Protein AF-A0A0F9PQL1-F1 (afdb_monomer)

Organism: NCBI:txid412755

Secondary structure (DSSP, 8-state):
--SS----EEEEEETTEEEEEETT---EEEPTTS-EEE--EEEE-GGG---EEEEE-TTSPEEETTEEEEEB-TTSPBPPPEEEEEEGGGTEEEEE-TT--EEE--HHHHTTTEEEEEETTT-GGGTS--

Radius of gyration: 17.64 Å; Cα contacts (8 Å, |Δi|>4): 230; chains: 1; bounding box: 58×32×39 Å

InterPro domains:
  IPR010024 Conserved hypothetical protein CHP1671 [TIGR01671] (47-129)
  IPR019096 YopX protein [PF09643] (44-128)
  IPR023385 YopX-like, C-terminal [G3DSA:2.30.30.290] (54-130)

Foldseek 3Di:
DDPDDDADADWDDDPNWIKHQGPPQPDFDQDPVRDTDRDRMDTDDPVPDWAWQPAAAQVRHTDTQQFWKWFADPVGDTDQIWGWHQDPVVRAIWTAAPVRDIGGPDRVPGRNGMDGPGGCPVCVVSRDDD

Nearest PDB structures (foldseek):
  3fdr-assembly1_A  TM=5.669E-01  e=2.458E-01  Homo sapiens
  4b9w-assembly1_B  TM=4.359E-01  e=9.870E-01  Mus musculus
  6rm3-assembly1_LM0  TM=5.169E-01  e=2.540E+00  Vairimorpha necatrix
  7cfc-assembly2_B  TM=4.892E-01  e=1.721E+00  Drosophila melanogaster
  3mp1-assembly1_A  TM=2.880E-01  e=5.065E-01  Escherichia coli K-12

pLDDT: mean 84.72, std 12.89, range [40.44, 97.44]

Structure (mmCIF, N/CA/C/O backbone):
data_AF-A0A0F9PQL1-F1
#
_entry.id   AF-A0A0F9PQL1-F1
#
loop_
_atom_site.group_PDB
_atom_site.id
_atom_site.type_symbol
_atom_site.label_atom_id
_atom_site.label_alt_id
_atom_site.label_comp_id
_atom_site.label_asym_id
_atom_site.label_entity_id
_atom_site.label_seq_id
_atom_site.pdbx_PDB_ins_code
_atom_site.Cartn_x
_atom_site.Cartn_y
_atom_site.Cartn_z
_atom_site.occupancy
_atom_site.B_iso_or_equiv
_atom_site.auth_seq_id
_atom_site.auth_comp_id
_atom_site.auth_asym_id
_atom_site.auth_atom_id
_atom_site.pdbx_PDB_model_num
ATOM 1 N N . PHE A 1 1 ? -10.102 -15.981 17.605 1.00 41.69 1 PHE A N 1
ATOM 2 C CA . PHE A 1 1 ? -9.943 -14.649 17.000 1.00 41.69 1 PHE A CA 1
ATOM 3 C C . PHE A 1 1 ? -8.692 -14.694 16.146 1.00 41.69 1 PHE A C 1
ATOM 5 O O . PHE A 1 1 ? -7.604 -14.782 16.695 1.00 41.69 1 PHE A O 1
ATOM 12 N N . CYS A 1 2 ? -8.849 -14.832 14.829 1.00 40.44 2 CYS A N 1
ATOM 13 C CA . CYS A 1 2 ? -7.728 -14.931 13.893 1.00 40.44 2 CYS A CA 1
ATOM 14 C C . CYS A 1 2 ? -7.099 -13.542 13.751 1.00 40.44 2 CYS A C 1
ATOM 16 O O . CYS A 1 2 ? -7.752 -12.645 13.234 1.00 40.44 2 CYS A O 1
ATOM 18 N N . ILE A 1 3 ? -5.883 -13.359 14.267 1.00 49.91 3 ILE A N 1
ATOM 19 C CA . ILE A 1 3 ? -5.207 -12.052 14.349 1.00 49.91 3 ILE A CA 1
ATOM 20 C C . ILE A 1 3 ? -4.452 -11.701 13.047 1.00 49.91 3 ILE A C 1
ATOM 22 O O . ILE A 1 3 ? -4.041 -10.562 12.882 1.00 49.91 3 ILE A O 1
ATOM 26 N N . ASP A 1 4 ? -4.364 -12.612 12.071 1.00 56.88 4 ASP A N 1
ATOM 27 C CA . ASP A 1 4 ? -3.452 -12.452 10.921 1.00 56.88 4 ASP A CA 1
ATOM 28 C C . ASP A 1 4 ? -4.138 -12.411 9.543 1.00 56.88 4 ASP A C 1
ATOM 30 O O . ASP A 1 4 ? -3.521 -12.756 8.535 1.00 56.88 4 ASP A O 1
ATOM 34 N N . ARG A 1 5 ? -5.423 -12.037 9.461 1.00 67.31 5 ARG A N 1
ATOM 35 C CA . ARG A 1 5 ? -6.112 -11.903 8.165 1.00 67.31 5 ARG A CA 1
ATOM 36 C C . ARG A 1 5 ? -6.236 -10.434 7.778 1.00 67.31 5 ARG A C 1
ATOM 38 O O . ARG A 1 5 ? -6.739 -9.636 8.561 1.00 67.31 5 ARG A O 1
ATOM 45 N N . GLU A 1 6 ? -5.815 -10.100 6.562 1.00 82.81 6 GLU A N 1
ATOM 46 C CA . GLU A 1 6 ? -6.121 -8.804 5.956 1.00 82.81 6 GLU A CA 1
ATOM 47 C C . GLU A 1 6 ? -7.644 -8.634 5.849 1.00 82.81 6 GLU A C 1
ATOM 49 O O . GLU A 1 6 ? -8.349 -9.543 5.399 1.00 82.81 6 GLU A O 1
ATOM 54 N N . ALA A 1 7 ? -8.142 -7.477 6.281 1.00 89.81 7 ALA A N 1
ATOM 55 C CA . ALA A 1 7 ? -9.543 -7.091 6.182 1.00 89.81 7 ALA A CA 1
ATOM 56 C C . ALA A 1 7 ? -9.686 -5.978 5.145 1.00 89.81 7 ALA A C 1
ATOM 58 O O . ALA A 1 7 ? -8.889 -5.040 5.124 1.00 89.81 7 ALA A O 1
ATOM 59 N N . LYS A 1 8 ? -10.706 -6.083 4.293 1.00 91.88 8 LYS A N 1
ATOM 60 C CA . LYS A 1 8 ? -10.982 -5.120 3.227 1.00 91.88 8 LYS A CA 1
ATOM 61 C C . LYS A 1 8 ? -12.396 -4.587 3.370 1.00 91.88 8 LYS A C 1
ATOM 63 O O . LYS A 1 8 ? -13.316 -5.355 3.639 1.00 91.88 8 LYS A O 1
ATOM 68 N N . GLY A 1 9 ? -12.522 -3.276 3.218 1.00 92.31 9 GLY A N 1
ATOM 69 C CA . GLY A 1 9 ? -13.798 -2.591 3.134 1.00 92.31 9 GLY A CA 1
ATOM 70 C C . GLY A 1 9 ? -13.736 -1.179 3.685 1.00 92.31 9 GLY A C 1
ATOM 71 O O . GLY A 1 9 ? -12.753 -0.461 3.479 1.00 92.31 9 GLY A O 1
ATOM 72 N N . TYR A 1 10 ? -14.794 -0.759 4.368 1.00 91.75 10 TYR A N 1
ATOM 73 C CA . TYR A 1 10 ? -14.984 0.636 4.746 1.00 91.75 10 TYR A CA 1
ATOM 74 C C . TYR A 1 10 ? -14.456 0.920 6.149 1.00 91.75 10 TYR A C 1
ATOM 76 O O . TYR A 1 10 ? -14.857 0.282 7.124 1.00 91.75 10 TYR A O 1
ATOM 84 N N . LEU A 1 11 ? -13.589 1.927 6.260 1.00 93.94 11 LEU A N 1
ATOM 85 C CA . LEU A 1 11 ? -13.109 2.415 7.547 1.00 93.94 11 LEU A CA 1
ATOM 86 C C . LEU A 1 11 ? -14.222 3.170 8.282 1.00 93.94 11 LEU A C 1
ATOM 88 O O . LEU A 1 11 ? -14.742 4.174 7.794 1.00 93.94 11 LEU A O 1
ATOM 92 N N . PHE A 1 12 ? -14.522 2.723 9.495 1.00 92.25 12 PHE A N 1
ATOM 93 C CA . PHE A 1 12 ? -15.415 3.382 10.435 1.00 92.25 12 PHE A CA 1
ATOM 94 C C . PHE A 1 12 ? -14.656 3.692 11.727 1.00 92.25 12 PHE A C 1
ATOM 96 O O . PHE A 1 12 ? -13.955 2.836 12.265 1.00 92.2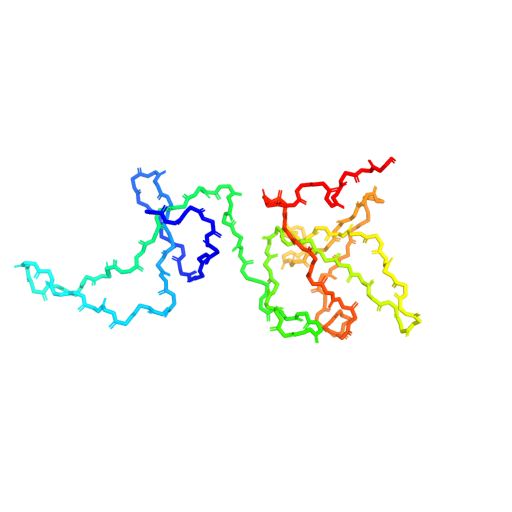5 12 PHE A O 1
ATOM 103 N N . VAL A 1 13 ? -14.786 4.919 12.234 1.00 94.75 13 VAL A N 1
ATOM 104 C CA . VAL A 1 13 ? -14.123 5.356 13.470 1.00 94.75 13 VAL A CA 1
ATOM 105 C C . VAL A 1 13 ? -15.179 5.780 14.477 1.00 94.75 13 VAL A C 1
ATOM 107 O O . VAL A 1 13 ? -15.961 6.693 14.217 1.00 94.75 13 VAL A O 1
ATOM 110 N N . ALA A 1 14 ? -15.179 5.138 15.641 1.00 92.88 14 ALA A N 1
ATOM 111 C CA . ALA A 1 14 ? -16.089 5.443 16.737 1.00 92.88 14 ALA A CA 1
ATOM 112 C C . ALA A 1 14 ? -15.366 5.319 18.074 1.00 92.88 14 ALA A C 1
ATOM 114 O O . ALA A 1 14 ? -14.589 4.389 18.283 1.00 92.88 14 ALA A O 1
ATOM 115 N N . GLU A 1 15 ? -15.615 6.274 18.973 1.00 93.88 15 GLU A N 1
ATOM 116 C CA . GLU A 1 15 ? -15.085 6.264 20.346 1.00 93.88 15 GLU A CA 1
ATOM 117 C C . GLU A 1 15 ? -13.553 6.082 20.427 1.00 93.88 15 GLU A C 1
ATOM 119 O O . GLU A 1 15 ? -13.025 5.464 21.346 1.00 93.88 15 GLU A O 1
ATOM 124 N N . GLY A 1 16 ? -12.816 6.612 19.444 1.00 92.81 16 GLY A N 1
ATOM 125 C CA . GLY A 1 16 ? -11.353 6.503 19.380 1.00 92.81 16 GLY A CA 1
ATOM 126 C C . GLY A 1 16 ? -10.825 5.153 18.879 1.00 92.81 16 GLY A C 1
ATOM 127 O O . GLY A 1 16 ? -9.612 4.953 18.853 1.00 92.81 16 GLY A O 1
ATOM 128 N N . LYS A 1 17 ? -11.704 4.246 18.449 1.00 94.62 17 LYS A N 1
ATOM 129 C CA . LYS A 1 17 ? -11.357 2.962 17.835 1.00 94.62 17 LYS A CA 1
ATOM 130 C C . LYS A 1 17 ? -11.620 2.980 16.334 1.00 94.62 17 LYS A C 1
ATOM 132 O O . LYS A 1 17 ? -12.537 3.655 15.868 1.00 94.62 17 LYS A O 1
ATOM 137 N N . SER A 1 18 ? -10.807 2.234 15.590 1.00 95.31 18 SER A N 1
ATOM 138 C CA . SER A 1 18 ? -10.947 2.060 14.142 1.00 95.31 18 SER A CA 1
ATOM 139 C C . SER A 1 18 ? -11.464 0.666 13.830 1.00 95.31 18 SER A C 1
ATOM 141 O O . SER A 1 18 ? -11.026 -0.312 14.432 1.00 95.31 18 SER A O 1
ATOM 143 N N . TYR A 1 19 ? -12.377 0.586 12.871 1.00 93.19 19 TYR A N 1
ATOM 144 C CA . TYR A 1 19 ? -12.996 -0.652 12.431 1.00 93.19 19 TYR A CA 1
ATOM 145 C C . TYR A 1 19 ? -13.014 -0.712 10.908 1.00 93.19 19 TYR A C 1
ATOM 147 O O . TYR A 1 19 ? -13.223 0.310 10.258 1.00 93.19 19 TYR A O 1
ATOM 155 N N . ILE A 1 20 ? -12.844 -1.903 10.342 1.00 93.12 20 ILE A N 1
ATOM 156 C CA . ILE A 1 20 ? -13.141 -2.160 8.932 1.00 93.12 20 ILE A CA 1
ATOM 157 C C . ILE A 1 20 ? -14.461 -2.913 8.869 1.00 93.12 20 ILE A C 1
ATOM 159 O O . ILE A 1 20 ? -14.562 -4.023 9.393 1.00 93.12 20 ILE A O 1
ATOM 163 N N . VAL A 1 21 ? -15.462 -2.297 8.245 1.00 91.06 21 VAL A N 1
ATOM 164 C CA . VAL A 1 21 ? -16.687 -2.972 7.810 1.00 91.06 21 VAL A CA 1
ATOM 165 C C . VAL A 1 21 ? -16.347 -3.752 6.550 1.00 91.06 21 VAL A C 1
ATOM 167 O O . VAL A 1 21 ? -15.869 -3.152 5.589 1.00 91.06 21 VAL A O 1
ATOM 170 N N . LEU A 1 22 ? -16.551 -5.066 6.568 1.00 88.75 22 LEU A N 1
ATOM 171 C CA . LEU A 1 22 ? -16.103 -5.947 5.491 1.00 88.75 22 LEU A CA 1
ATOM 172 C C . LEU A 1 22 ? -16.957 -5.760 4.225 1.00 88.75 22 LEU A C 1
ATOM 174 O O . LEU A 1 22 ? -18.179 -5.647 4.318 1.00 88.75 22 LEU A O 1
ATOM 178 N N . ASP A 1 23 ? -16.323 -5.736 3.048 1.00 83.56 23 ASP A N 1
ATOM 179 C CA . ASP A 1 23 ? -17.013 -5.588 1.749 1.00 83.56 23 ASP A CA 1
ATOM 180 C C . ASP A 1 23 ? -18.009 -6.731 1.477 1.00 83.56 23 ASP A C 1
ATOM 182 O O . ASP A 1 23 ? -19.052 -6.544 0.851 1.00 83.56 23 ASP A O 1
ATOM 186 N N . ASP A 1 24 ? -17.693 -7.917 1.984 1.00 73.25 24 ASP A N 1
ATOM 187 C CA . ASP A 1 24 ? -18.435 -9.168 1.885 1.00 73.25 24 ASP A CA 1
ATOM 188 C C . ASP A 1 24 ? -19.406 -9.382 3.067 1.00 73.25 24 ASP A C 1
ATOM 190 O O . ASP A 1 24 ? -19.698 -10.511 3.458 1.00 73.25 24 ASP A O 1
ATOM 194 N N . CYS A 1 25 ? -19.942 -8.292 3.632 1.00 66.62 25 CYS A N 1
ATOM 195 C CA . CYS A 1 25 ? -20.983 -8.317 4.664 1.00 66.62 25 CYS A CA 1
ATOM 196 C C . CYS A 1 25 ? -22.288 -8.931 4.109 1.00 66.62 25 CYS A C 1
ATOM 198 O O . CYS A 1 25 ? -23.162 -8.235 3.591 1.00 66.62 25 CYS A O 1
ATOM 200 N N . GLU A 1 26 ? -22.430 -10.253 4.214 1.00 62.00 26 GLU A N 1
ATOM 201 C CA . GLU A 1 26 ? -23.634 -10.991 3.802 1.00 62.00 26 GLU A CA 1
ATOM 202 C C . GLU A 1 26 ? -24.757 -10.925 4.852 1.00 62.00 26 GLU A C 1
ATOM 204 O O . GLU A 1 26 ? -25.919 -11.214 4.551 1.00 62.00 26 GLU A O 1
ATOM 209 N N . LEU A 1 27 ? -24.437 -10.537 6.091 1.00 56.97 27 LEU A N 1
ATOM 210 C CA . LEU A 1 27 ? -25.376 -10.526 7.208 1.00 56.97 27 LEU A CA 1
ATOM 211 C C . LEU A 1 27 ? -25.743 -9.093 7.605 1.00 56.97 27 LEU A C 1
ATOM 213 O O . LEU A 1 27 ? -25.011 -8.385 8.287 1.00 56.97 27 LEU A O 1
ATOM 217 N N . MET A 1 28 ? -26.939 -8.681 7.190 1.00 59.16 28 MET A N 1
ATOM 218 C CA . MET A 1 28 ? -27.640 -7.534 7.763 1.00 59.16 28 MET A CA 1
ATOM 219 C C . MET A 1 28 ? -28.415 -8.029 8.989 1.00 59.16 28 MET A C 1
ATOM 221 O O . MET A 1 28 ? -29.375 -8.790 8.857 1.00 59.16 28 MET A O 1
ATOM 225 N N . GLY A 1 29 ? -27.993 -7.631 10.189 1.00 62.84 29 GLY A N 1
ATOM 226 C CA . GLY A 1 29 ? -28.751 -7.894 11.411 1.00 62.84 29 GLY A CA 1
ATOM 227 C C . GLY A 1 29 ? -29.914 -6.910 11.548 1.00 62.84 29 GLY A C 1
ATOM 228 O O . GLY A 1 29 ? -29.793 -5.753 11.153 1.00 62.84 29 GLY A O 1
ATOM 229 N N . VAL A 1 30 ? -31.038 -7.335 12.129 1.00 63.41 30 VAL A N 1
ATOM 230 C CA . VAL A 1 30 ? -32.097 -6.406 12.559 1.00 63.41 30 VAL A CA 1
ATOM 231 C C . VAL A 1 30 ? -31.911 -6.146 14.051 1.00 63.41 30 VAL A C 1
ATOM 233 O O . VAL A 1 30 ? -31.969 -7.073 14.860 1.00 63.41 30 VAL A O 1
ATOM 236 N N . GLY A 1 31 ? -31.646 -4.893 14.411 1.00 65.75 31 GLY A N 1
ATOM 237 C CA . GLY A 1 31 ? -31.510 -4.448 15.791 1.00 65.75 31 GLY A CA 1
ATOM 238 C C . GLY A 1 31 ? -32.829 -4.535 16.558 1.00 65.75 31 GLY A C 1
ATOM 239 O O . GLY A 1 31 ? -33.914 -4.602 15.982 1.00 65.75 31 GLY A O 1
ATOM 240 N N . LEU A 1 32 ? -32.755 -4.485 17.890 1.00 69.12 32 LEU A N 1
ATOM 241 C CA . LEU A 1 32 ? -33.928 -4.579 18.776 1.00 69.12 32 LEU A CA 1
ATOM 242 C C . LEU A 1 32 ? -34.949 -3.438 18.579 1.00 69.12 32 LEU A C 1
ATOM 244 O O . LEU A 1 32 ? -36.098 -3.564 18.993 1.00 69.12 32 LEU A O 1
ATOM 248 N N . CYS A 1 33 ? -34.541 -2.342 17.941 1.00 76.88 33 CYS A N 1
ATOM 249 C CA . CYS A 1 33 ? -35.380 -1.208 17.554 1.00 76.88 33 CYS A CA 1
ATOM 250 C C . CYS A 1 33 ? -35.982 -1.325 16.140 1.00 76.88 33 CYS A C 1
ATOM 252 O O . CYS A 1 33 ? -36.726 -0.438 15.734 1.00 76.88 33 CYS A O 1
ATOM 254 N N . GLY A 1 34 ? -35.690 -2.400 15.398 1.00 71.69 34 GLY A N 1
ATOM 255 C CA . GLY A 1 34 ? -36.107 -2.573 14.002 1.00 71.69 34 GLY A CA 1
ATOM 256 C C . GLY A 1 34 ? -35.168 -1.933 12.975 1.00 71.69 34 GLY A C 1
ATOM 257 O O . GLY A 1 34 ? -35.433 -2.034 11.779 1.00 71.69 34 GLY A O 1
ATOM 258 N N . ASP A 1 35 ? -34.072 -1.312 13.420 1.00 77.50 35 ASP A N 1
ATOM 259 C CA . ASP A 1 35 ? -33.058 -0.737 12.537 1.00 77.50 35 ASP A CA 1
ATOM 260 C C . ASP A 1 35 ? -32.157 -1.816 11.933 1.00 77.50 35 ASP A C 1
ATOM 262 O O . ASP A 1 35 ? -31.905 -2.861 12.534 1.00 77.50 35 ASP A O 1
ATOM 266 N N . VAL A 1 36 ? -31.631 -1.542 10.741 1.00 74.00 36 VAL A N 1
ATOM 267 C CA . VAL A 1 36 ? -30.633 -2.402 10.108 1.00 74.00 36 VAL A CA 1
ATOM 268 C C . VAL A 1 36 ? -29.267 -2.142 10.741 1.00 74.00 36 VAL A C 1
ATOM 270 O O . VAL A 1 36 ? -28.801 -1.004 10.791 1.00 74.00 36 VAL A O 1
ATOM 273 N N . CYS A 1 37 ? -28.619 -3.201 11.218 1.00 71.81 37 CYS A N 1
ATOM 274 C CA . CYS A 1 37 ? -27.304 -3.159 11.839 1.00 71.81 37 CYS A CA 1
ATOM 275 C C . CYS A 1 37 ? -26.276 -3.874 10.958 1.00 71.81 37 CYS A C 1
ATOM 277 O O . CYS A 1 37 ? -26.493 -5.002 10.513 1.00 71.81 37 CYS A O 1
ATOM 279 N N . ILE A 1 38 ? -25.129 -3.226 10.770 1.00 73.56 38 ILE A N 1
ATOM 280 C CA . ILE A 1 38 ? -23.936 -3.846 10.193 1.00 73.56 38 ILE A CA 1
ATOM 281 C C . ILE A 1 38 ? -23.324 -4.737 11.275 1.00 73.56 38 ILE A C 1
ATOM 283 O O . ILE A 1 38 ? -22.978 -4.238 12.348 1.00 73.56 38 ILE A O 1
ATOM 287 N N . THR A 1 39 ? -23.211 -6.041 11.019 1.00 74.50 39 THR A N 1
ATOM 288 C CA . THR A 1 39 ? -22.653 -6.989 11.999 1.00 74.50 39 THR A CA 1
ATOM 289 C C . THR A 1 39 ? -21.249 -7.473 11.657 1.00 74.50 39 THR A C 1
ATOM 291 O O . THR A 1 39 ? -20.531 -7.879 12.569 1.00 74.50 39 THR A O 1
ATOM 294 N N . ASP A 1 40 ? -20.823 -7.375 10.395 1.00 84.31 40 ASP A N 1
ATOM 295 C CA . ASP A 1 40 ? -19.503 -7.844 9.963 1.00 84.31 40 ASP A CA 1
ATOM 296 C C . ASP A 1 40 ? -18.495 -6.692 9.911 1.00 84.31 40 ASP A C 1
ATOM 298 O O . ASP A 1 40 ? -18.244 -6.068 8.877 1.00 84.31 40 ASP A O 1
ATOM 302 N N . PHE A 1 41 ? -17.903 -6.404 11.068 1.00 87.50 41 PHE A N 1
ATOM 303 C CA . PHE A 1 41 ? -16.781 -5.482 11.189 1.00 87.50 41 PHE A CA 1
ATOM 304 C C . PHE A 1 41 ? -15.692 -6.052 12.096 1.00 87.50 41 PHE A C 1
ATOM 306 O O . PHE A 1 41 ? -15.948 -6.862 12.989 1.00 87.50 41 PHE A O 1
ATOM 313 N N . VAL A 1 42 ? -14.459 -5.601 11.884 1.00 90.62 42 VAL A N 1
ATOM 314 C CA . VAL A 1 42 ? -13.305 -5.974 12.707 1.00 90.62 42 VAL A CA 1
ATOM 315 C C . VAL A 1 42 ? -12.636 -4.729 13.265 1.00 90.62 42 VAL A C 1
ATOM 317 O O . VAL A 1 42 ? -12.430 -3.760 12.541 1.00 90.62 42 VAL A O 1
ATOM 320 N N . GLU A 1 43 ? -12.309 -4.738 14.558 1.00 92.94 43 GLU A N 1
ATOM 321 C CA . GLU A 1 43 ? -11.472 -3.695 15.161 1.00 92.94 43 GLU A CA 1
ATOM 322 C C . GLU A 1 43 ? -10.048 -3.819 14.607 1.00 92.94 43 GLU A C 1
ATOM 324 O O . GLU A 1 43 ? -9.473 -4.910 14.585 1.00 92.94 43 GLU A O 1
ATOM 329 N N . VAL A 1 44 ? -9.481 -2.702 14.159 1.00 93.44 44 VAL A N 1
ATOM 330 C CA . VAL A 1 44 ? -8.144 -2.631 13.563 1.00 93.44 44 VAL A CA 1
ATOM 331 C C . VAL A 1 44 ? -7.287 -1.600 14.276 1.00 93.44 44 VAL A C 1
ATOM 333 O O . VAL A 1 44 ? -7.775 -0.634 14.866 1.00 93.44 44 VAL A O 1
ATOM 336 N N . ARG A 1 45 ? -5.971 -1.788 14.185 1.00 94.12 45 ARG A N 1
ATOM 337 C CA . ARG A 1 45 ? -5.018 -0.778 14.630 1.00 94.12 45 ARG A CA 1
ATOM 338 C C . ARG A 1 45 ? -4.980 0.361 13.605 1.00 94.12 45 ARG A C 1
ATOM 340 O O . ARG A 1 45 ? -4.704 0.069 12.438 1.00 94.12 45 ARG A O 1
ATOM 347 N N . PRO A 1 46 ? -5.232 1.625 13.993 1.00 93.94 46 PRO A N 1
ATOM 348 C CA . PRO A 1 46 ? -5.295 2.741 13.047 1.00 93.94 46 PRO A CA 1
ATOM 349 C C . PRO A 1 46 ? -4.044 2.867 12.171 1.00 93.94 46 PRO A C 1
ATOM 351 O O . PRO A 1 46 ? -4.147 3.181 10.991 1.00 93.94 46 PRO A O 1
ATOM 354 N N . GLU A 1 47 ? -2.865 2.571 12.721 1.00 93.25 47 GLU A N 1
ATOM 355 C CA . GLU A 1 47 ? -1.588 2.651 12.011 1.00 93.25 47 GLU A CA 1
ATOM 356 C C . GLU A 1 47 ? -1.406 1.594 10.917 1.00 93.25 47 GLU A C 1
ATOM 358 O O . GLU A 1 47 ? -0.509 1.750 10.097 1.00 93.25 47 GLU A O 1
ATOM 363 N N . THR A 1 48 ? -2.228 0.540 10.912 1.00 93.38 48 THR A N 1
ATOM 364 C CA . THR A 1 48 ? -2.193 -0.546 9.915 1.00 93.38 48 THR A CA 1
ATOM 365 C C . THR A 1 48 ? -3.204 -0.364 8.786 1.00 93.38 48 THR A C 1
ATOM 367 O O . THR A 1 48 ? -3.263 -1.181 7.871 1.00 93.38 48 THR A O 1
ATOM 370 N N . VAL A 1 49 ? -4.023 0.690 8.848 1.00 94.81 49 VAL A N 1
ATOM 371 C CA . VAL A 1 49 ? -5.047 0.967 7.840 1.00 94.81 49 VAL A CA 1
ATOM 372 C C . VAL A 1 49 ? -4.411 1.666 6.641 1.00 94.81 49 VAL A C 1
ATOM 374 O O . VAL A 1 49 ? -3.846 2.749 6.778 1.00 94.81 49 VAL A O 1
ATOM 377 N N . GLY A 1 50 ? -4.549 1.061 5.461 1.00 94.94 50 GLY A N 1
ATOM 378 C CA . GLY A 1 50 ? -4.112 1.625 4.185 1.00 94.94 50 GLY A CA 1
ATOM 379 C C . GLY A 1 50 ? -5.284 1.877 3.238 1.00 94.94 50 GLY A C 1
ATOM 380 O O . GLY A 1 50 ? -6.226 1.086 3.168 1.00 94.94 50 GLY A O 1
ATOM 381 N N . GLN A 1 51 ? -5.232 2.977 2.484 1.00 96.44 51 GLN A N 1
ATOM 382 C CA . GLN A 1 51 ? -6.207 3.258 1.429 1.00 96.44 51 GLN A CA 1
ATOM 383 C C . GLN A 1 51 ? -5.884 2.456 0.159 1.00 96.44 51 GLN A C 1
ATOM 385 O O . GLN A 1 51 ? -4.719 2.347 -0.226 1.00 96.44 51 GLN A O 1
ATOM 390 N N . SER A 1 52 ? -6.908 1.937 -0.526 1.00 95.75 52 SER A N 1
ATOM 391 C CA . SER A 1 52 ? -6.730 1.379 -1.873 1.00 95.75 52 SER A CA 1
ATOM 392 C C . SER A 1 52 ? -6.270 2.462 -2.850 1.00 95.75 52 SER A C 1
ATOM 394 O O . SER A 1 52 ? -6.806 3.571 -2.880 1.00 95.75 52 SER A O 1
ATOM 396 N N . THR A 1 53 ? -5.304 2.117 -3.699 1.00 95.62 53 THR A N 1
ATOM 397 C CA . THR A 1 53 ? -4.856 2.987 -4.795 1.00 95.62 53 THR A CA 1
ATOM 398 C C . THR A 1 53 ? -5.787 2.949 -6.010 1.00 95.62 53 THR A C 1
ATOM 400 O O . THR A 1 53 ? -5.639 3.764 -6.921 1.00 95.62 53 THR A O 1
ATOM 403 N N . GLY A 1 54 ? -6.708 1.979 -6.067 1.00 93.75 54 GLY A N 1
ATOM 404 C CA . GLY A 1 54 ? -7.515 1.661 -7.249 1.00 93.75 54 GLY A CA 1
ATOM 405 C C . GLY A 1 54 ? -6.734 0.980 -8.382 1.00 93.75 54 GLY A C 1
ATOM 406 O O . GLY A 1 54 ? -7.307 0.671 -9.428 1.00 93.75 54 GLY A O 1
ATOM 407 N N . LEU A 1 55 ? -5.434 0.733 -8.199 1.00 94.44 55 LEU A N 1
ATOM 408 C CA . LEU A 1 55 ? -4.578 0.050 -9.163 1.00 94.44 55 LEU A CA 1
ATOM 409 C C . LEU A 1 55 ? -4.351 -1.404 -8.751 1.00 94.44 55 LEU A C 1
ATOM 411 O O . LEU A 1 55 ? -4.390 -1.760 -7.575 1.00 94.44 55 LEU A O 1
ATOM 415 N N . LYS A 1 56 ? -4.079 -2.243 -9.750 1.00 93.81 56 LYS A N 1
ATOM 416 C CA . LYS A 1 56 ? -3.698 -3.641 -9.566 1.00 93.81 56 LYS A CA 1
ATOM 417 C C . LYS A 1 56 ? -2.284 -3.868 -10.081 1.00 93.81 56 LYS A C 1
ATOM 419 O O . LYS A 1 56 ? -1.865 -3.227 -11.045 1.00 93.81 56 LYS A O 1
ATOM 424 N N . ASP A 1 57 ? -1.565 -4.770 -9.434 1.00 92.62 57 ASP A N 1
ATOM 425 C CA . ASP A 1 57 ? -0.261 -5.239 -9.880 1.00 92.62 57 ASP A CA 1
ATOM 426 C C . ASP A 1 57 ? -0.392 -6.202 -11.075 1.00 92.62 57 ASP A C 1
ATOM 428 O O . ASP A 1 57 ? -1.495 -6.527 -11.531 1.00 92.62 57 ASP A O 1
ATOM 432 N N . LYS A 1 58 ? 0.742 -6.707 -11.571 1.00 89.31 58 LYS A N 1
ATOM 433 C CA . LYS A 1 58 ? 0.777 -7.612 -12.730 1.00 89.31 58 LYS A CA 1
ATOM 434 C C . LYS A 1 58 ? 0.010 -8.929 -12.536 1.00 89.31 58 LYS A C 1
ATOM 436 O O . LYS A 1 58 ? -0.316 -9.594 -13.514 1.00 89.31 58 LYS A O 1
ATOM 441 N N . ASN A 1 59 ? -0.228 -9.339 -11.289 1.00 90.44 59 ASN A N 1
ATOM 442 C CA . ASN A 1 59 ? -0.950 -10.560 -10.936 1.00 90.44 59 ASN A CA 1
ATOM 443 C C . ASN A 1 59 ? -2.430 -10.279 -10.619 1.00 90.44 59 ASN A C 1
ATOM 445 O O . ASN A 1 59 ? -3.151 -11.191 -10.218 1.00 90.44 59 ASN A O 1
ATOM 449 N N . GLY A 1 60 ? -2.890 -9.035 -10.780 1.00 91.81 60 GLY A N 1
ATOM 450 C CA . GLY A 1 60 ? -4.254 -8.632 -10.456 1.00 91.81 60 GLY A CA 1
ATOM 451 C C . GLY A 1 60 ? -4.497 -8.392 -8.963 1.00 91.81 60 GLY A C 1
ATOM 452 O O . GLY A 1 60 ? -5.659 -8.246 -8.573 1.00 91.81 60 GLY A O 1
ATOM 453 N N . VAL A 1 61 ? -3.443 -8.337 -8.141 1.00 93.06 61 VAL A N 1
ATOM 454 C CA . VAL A 1 61 ? -3.536 -7.989 -6.717 1.00 93.06 61 VAL A CA 1
ATOM 455 C C . VAL A 1 61 ? -3.704 -6.479 -6.603 1.00 93.06 61 VAL A C 1
ATOM 457 O O . VAL A 1 61 ? -2.938 -5.719 -7.187 1.00 93.06 61 VAL A O 1
ATOM 460 N N . GLU A 1 62 ? -4.740 -6.039 -5.897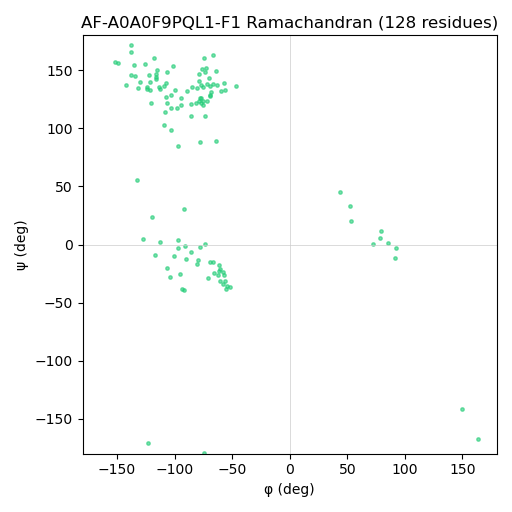 1.00 94.69 62 GLU A N 1
ATOM 461 C CA . GLU A 1 62 ? -4.972 -4.620 -5.629 1.00 94.69 62 GLU A CA 1
ATOM 462 C C . GLU A 1 62 ? -3.879 -4.048 -4.726 1.00 94.69 62 GLU A C 1
ATOM 464 O O . GLU A 1 62 ? -3.465 -4.707 -3.777 1.00 94.69 62 GLU A O 1
ATOM 469 N N . ILE A 1 63 ? -3.424 -2.838 -5.047 1.00 95.56 63 ILE A N 1
ATOM 470 C CA . ILE A 1 63 ? -2.329 -2.162 -4.354 1.00 95.56 63 ILE A CA 1
ATOM 471 C C . ILE A 1 63 ? -2.909 -1.154 -3.365 1.00 95.56 63 ILE A C 1
ATOM 473 O O . ILE A 1 63 ? -3.758 -0.335 -3.739 1.00 95.56 63 ILE A O 1
ATOM 477 N N . TYR A 1 64 ? -2.396 -1.160 -2.142 1.00 96.75 64 TYR A N 1
ATOM 478 C CA . TYR A 1 64 ? -2.788 -0.280 -1.048 1.00 96.75 64 TYR A CA 1
ATOM 479 C C . TYR A 1 64 ? -1.627 0.602 -0.586 1.00 96.75 64 TYR A C 1
ATOM 481 O O . TYR A 1 64 ? -0.447 0.337 -0.824 1.00 96.75 64 TYR A O 1
ATOM 489 N N . GLU A 1 65 ? -1.961 1.687 0.105 1.00 97.44 65 GLU A N 1
ATOM 490 C CA . GLU A 1 65 ? -0.990 2.428 0.899 1.00 97.44 65 GLU A CA 1
ATOM 491 C C . GLU A 1 65 ? -0.315 1.512 1.931 1.00 97.44 65 GLU A C 1
ATOM 493 O O . GLU A 1 65 ? -0.981 0.773 2.648 1.00 97.44 65 GLU A O 1
ATOM 498 N N . GLY A 1 66 ? 1.016 1.587 2.020 1.00 95.88 66 GLY A N 1
ATOM 499 C CA . GLY A 1 66 ? 1.808 0.721 2.894 1.00 95.88 66 GLY A CA 1
ATOM 500 C C . GLY A 1 66 ? 2.305 -0.563 2.230 1.00 95.88 66 GLY A C 1
ATOM 501 O O . GLY A 1 66 ? 3.211 -1.193 2.782 1.00 95.88 66 GLY A O 1
ATOM 502 N N . ASP A 1 67 ? 1.816 -0.908 1.036 1.00 96.56 67 ASP A N 1
ATOM 503 C CA . ASP A 1 67 ? 2.362 -2.029 0.272 1.00 96.56 67 ASP A CA 1
ATOM 504 C C . ASP A 1 67 ? 3.814 -1.781 -0.129 1.00 96.56 67 ASP A C 1
ATOM 506 O O . ASP A 1 67 ? 4.255 -0.655 -0.378 1.00 96.56 67 ASP A O 1
ATOM 510 N N . VAL A 1 68 ? 4.565 -2.870 -0.232 1.00 95.06 68 VAL A N 1
ATOM 511 C CA . VAL A 1 68 ? 5.909 -2.906 -0.788 1.00 95.06 68 VAL A CA 1
ATOM 512 C C . VAL A 1 68 ? 5.831 -3.566 -2.156 1.00 95.06 68 VAL A C 1
ATOM 514 O O . VAL A 1 68 ? 5.400 -4.712 -2.299 1.00 95.06 68 VAL A O 1
ATOM 517 N N . VAL A 1 69 ? 6.265 -2.835 -3.177 1.00 93.31 69 VAL A N 1
ATOM 518 C CA . VAL A 1 69 ? 6.255 -3.271 -4.571 1.00 93.31 69 VAL A CA 1
ATOM 519 C C . VAL A 1 69 ? 7.671 -3.380 -5.121 1.00 93.31 69 VAL A C 1
ATOM 521 O O . VAL A 1 69 ? 8.541 -2.560 -4.824 1.00 93.31 69 VAL A O 1
ATOM 524 N N . CYS A 1 70 ? 7.890 -4.373 -5.976 1.00 90.62 70 CYS A N 1
ATOM 525 C CA . CYS A 1 70 ? 9.099 -4.499 -6.785 1.00 90.62 70 CYS A CA 1
ATOM 526 C C . CYS A 1 70 ? 8.746 -4.330 -8.257 1.00 90.62 70 CYS A C 1
ATOM 528 O O . CYS A 1 70 ? 7.791 -4.939 -8.751 1.00 90.62 70 CYS A O 1
ATOM 530 N N . GLN A 1 71 ? 9.554 -3.550 -8.974 1.00 83.75 71 GLN A N 1
ATOM 531 C CA . GLN A 1 71 ? 9.486 -3.524 -10.427 1.00 83.75 71 GLN A CA 1
ATOM 532 C C . GLN A 1 71 ? 10.175 -4.778 -10.986 1.00 83.75 71 GLN A C 1
ATOM 534 O O . GLN A 1 71 ? 11.224 -5.204 -10.501 1.00 83.75 71 GLN A O 1
ATOM 539 N N . VAL A 1 72 ? 9.548 -5.389 -11.982 1.00 78.88 72 VAL A N 1
ATOM 540 C CA . VAL A 1 72 ? 9.984 -6.611 -12.646 1.00 78.88 72 VAL A CA 1
ATOM 541 C C . VAL A 1 72 ? 10.460 -6.220 -14.034 1.00 78.88 72 VAL A C 1
ATOM 543 O O . VAL A 1 72 ? 9.662 -5.773 -14.858 1.00 78.88 72 VAL A O 1
ATOM 546 N N . HIS A 1 73 ? 11.756 -6.371 -14.298 1.00 71.94 73 HIS A N 1
ATOM 547 C CA . HIS A 1 73 ? 12.261 -6.214 -15.655 1.00 71.94 73 HIS A CA 1
ATOM 548 C C . HIS A 1 73 ? 11.860 -7.413 -16.531 1.00 71.94 73 HIS A C 1
ATOM 550 O O . HIS A 1 73 ? 11.746 -8.532 -16.026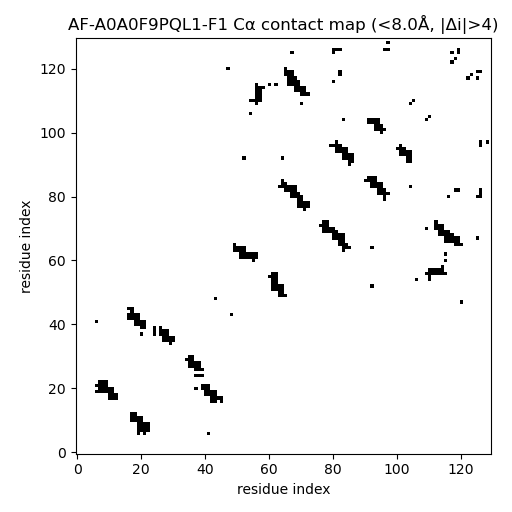 1.00 71.94 73 HIS A O 1
ATOM 556 N N . PRO A 1 74 ? 11.719 -7.230 -17.860 1.00 67.75 74 PRO A N 1
ATOM 557 C CA . PRO A 1 74 ? 11.449 -8.331 -18.790 1.00 67.75 74 PRO A CA 1
ATOM 558 C C . PRO A 1 74 ? 12.489 -9.461 -18.748 1.00 67.75 74 PRO A C 1
ATOM 560 O O . PRO A 1 74 ? 12.159 -10.603 -19.049 1.00 67.75 74 PRO A O 1
ATOM 563 N N . CYS A 1 75 ? 13.733 -9.162 -18.355 1.00 71.19 75 CYS A N 1
ATOM 564 C CA . CYS A 1 75 ? 14.794 -10.153 -18.151 1.00 71.19 75 CYS A CA 1
ATOM 565 C C . CYS A 1 75 ? 14.679 -10.936 -16.830 1.00 71.19 75 CYS A C 1
ATOM 567 O O . CYS A 1 75 ? 15.477 -11.837 -16.598 1.00 71.19 75 CYS A O 1
ATOM 569 N N . GLY A 1 76 ? 13.686 -10.633 -15.987 1.00 62.31 76 GLY A N 1
ATOM 570 C CA . GLY A 1 76 ? 13.442 -11.311 -14.713 1.00 62.31 76 GLY A CA 1
ATOM 571 C C . GLY A 1 76 ? 14.124 -10.668 -13.505 1.00 62.31 76 GLY A C 1
ATOM 572 O O . GLY A 1 76 ? 13.881 -11.110 -12.385 1.00 62.31 76 GLY A O 1
ATOM 573 N N . ASP A 1 77 ? 14.919 -9.614 -13.700 1.00 66.06 77 ASP A N 1
ATOM 574 C CA . ASP A 1 77 ? 15.564 -8.911 -12.593 1.00 66.06 77 ASP A CA 1
ATOM 575 C C . ASP A 1 77 ? 14.527 -8.145 -11.760 1.00 66.06 77 ASP A C 1
ATOM 577 O O . ASP A 1 77 ? 13.719 -7.362 -12.276 1.00 66.06 77 ASP A O 1
ATOM 581 N N . HIS A 1 78 ? 14.557 -8.381 -10.449 1.00 65.75 78 HIS A N 1
ATOM 582 C CA . HIS A 1 78 ? 13.778 -7.626 -9.480 1.00 65.75 78 HIS A CA 1
ATOM 583 C C . HIS A 1 78 ? 14.557 -6.378 -9.081 1.00 65.75 78 HIS A C 1
ATOM 585 O O . HIS A 1 78 ? 15.672 -6.469 -8.570 1.00 65.75 78 HIS A O 1
ATOM 591 N N . LEU A 1 79 ? 13.964 -5.210 -9.314 1.00 74.50 79 LEU A N 1
ATOM 592 C CA . LEU A 1 79 ? 14.491 -3.964 -8.773 1.00 74.50 79 LEU A CA 1
ATOM 593 C C . LEU A 1 79 ? 14.203 -3.863 -7.272 1.00 74.50 79 LEU A C 1
ATOM 595 O O . LEU A 1 79 ? 13.306 -4.528 -6.746 1.00 74.50 79 LEU A O 1
ATOM 599 N N . GLU A 1 80 ? 14.969 -2.993 -6.612 1.00 85.56 80 GLU A N 1
ATOM 600 C CA . GLU A 1 80 ? 14.864 -2.715 -5.180 1.00 85.56 80 GLU A CA 1
ATOM 601 C C . GLU A 1 80 ? 13.404 -2.497 -4.732 1.00 85.56 80 GLU A C 1
ATOM 603 O O . GLU A 1 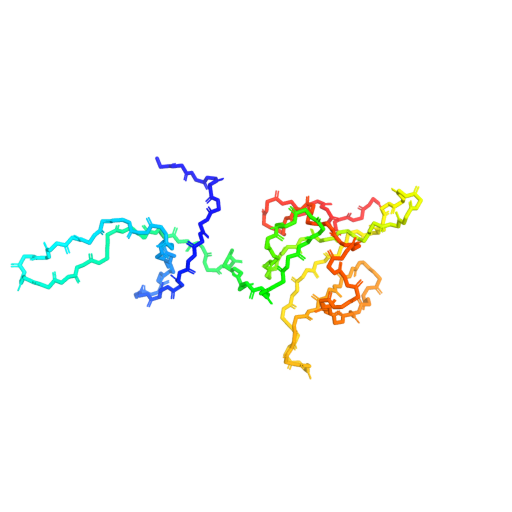80 ? 12.663 -1.771 -5.411 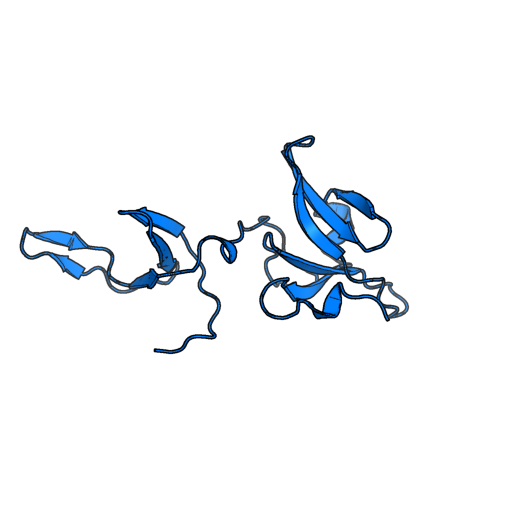1.00 85.56 80 GLU A O 1
ATOM 608 N N . PRO A 1 81 ? 12.992 -3.080 -3.589 1.00 91.25 81 PRO A N 1
ATOM 609 C CA . PRO A 1 81 ? 11.667 -2.873 -3.020 1.00 91.25 81 PRO A CA 1
ATOM 610 C C . PRO A 1 81 ? 11.379 -1.394 -2.746 1.00 91.25 81 PRO A C 1
ATOM 612 O O . PRO A 1 81 ? 12.232 -0.645 -2.256 1.00 91.25 81 PRO A O 1
ATOM 615 N N . ARG A 1 82 ? 10.154 -0.965 -3.051 1.00 93.00 82 ARG A N 1
ATOM 616 C CA . ARG A 1 82 ? 9.676 0.402 -2.815 1.00 93.00 82 ARG A CA 1
ATOM 617 C C . ARG A 1 82 ? 8.344 0.380 -2.086 1.00 93.00 82 ARG A C 1
ATOM 619 O O . ARG A 1 82 ? 7.473 -0.416 -2.415 1.00 93.00 82 ARG A O 1
ATOM 626 N N . ARG A 1 83 ? 8.167 1.293 -1.136 1.00 95.38 83 ARG A N 1
ATOM 627 C CA . ARG A 1 83 ? 6.921 1.466 -0.388 1.00 95.38 83 ARG A CA 1
ATOM 628 C C . ARG A 1 83 ? 5.946 2.359 -1.148 1.00 95.38 83 ARG A C 1
ATOM 630 O O . ARG A 1 83 ? 6.340 3.430 -1.613 1.00 95.38 83 ARG A O 1
ATOM 637 N N . VAL A 1 84 ? 4.683 1.957 -1.191 1.00 96.19 84 VAL A N 1
ATOM 638 C CA . VAL A 1 84 ? 3.542 2.747 -1.659 1.00 96.19 84 VAL A CA 1
ATOM 639 C C . VAL A 1 84 ? 3.072 3.695 -0.555 1.00 96.19 84 VAL A C 1
ATOM 641 O O . VAL A 1 84 ? 2.940 3.301 0.604 1.00 96.19 84 VAL A O 1
ATOM 644 N N . TYR A 1 85 ? 2.820 4.956 -0.900 1.00 96.25 85 TYR A N 1
ATOM 645 C CA . TYR A 1 85 ? 2.387 5.979 0.053 1.00 96.25 85 TYR A CA 1
ATOM 646 C C . TYR A 1 85 ? 1.539 7.066 -0.611 1.00 96.25 85 TYR A C 1
ATOM 648 O O . TYR A 1 85 ? 1.665 7.313 -1.816 1.00 96.25 85 TYR A O 1
ATOM 656 N N . TRP A 1 86 ? 0.718 7.762 0.177 1.00 96.25 86 TRP A N 1
ATOM 657 C CA . TRP A 1 86 ? 0.042 8.972 -0.283 1.00 96.25 86 TRP A CA 1
ATOM 658 C C . TRP A 1 86 ? 0.984 10.183 -0.270 1.00 96.25 86 TRP A C 1
ATOM 660 O O . TRP A 1 86 ? 1.533 10.573 0.766 1.00 96.25 86 TRP A O 1
ATOM 670 N N . ARG A 1 87 ? 1.152 10.841 -1.422 1.00 94.06 87 ARG A N 1
ATOM 671 C CA . ARG A 1 87 ? 1.936 12.074 -1.538 1.00 94.06 87 ARG A CA 1
ATOM 672 C C . ARG A 1 87 ? 1.011 13.284 -1.633 1.00 94.06 87 ARG A C 1
ATOM 674 O O . ARG A 1 87 ? 0.583 13.670 -2.719 1.00 94.06 87 ARG A O 1
ATOM 681 N N . ALA A 1 88 ? 0.806 13.960 -0.502 1.00 93.38 88 ALA A N 1
ATOM 682 C CA . ALA A 1 88 ? -0.040 15.155 -0.415 1.00 93.38 88 ALA A CA 1
ATOM 683 C C . ALA A 1 88 ? 0.360 16.271 -1.401 1.00 93.38 88 ALA A C 1
ATOM 685 O O . ALA A 1 88 ? -0.504 16.892 -2.007 1.00 93.38 88 ALA A O 1
ATOM 686 N N . ALA A 1 89 ? 1.664 16.482 -1.624 1.00 91.62 89 ALA A N 1
ATOM 687 C CA . ALA A 1 89 ? 2.168 17.527 -2.523 1.00 91.62 89 ALA A CA 1
ATOM 688 C C . ALA A 1 89 ? 1.734 17.357 -3.991 1.00 91.62 89 ALA A C 1
ATOM 690 O O . ALA A 1 89 ? 1.682 18.336 -4.728 1.00 91.62 89 ALA A O 1
ATOM 691 N N . SER A 1 90 ? 1.450 16.125 -4.419 1.00 91.06 90 SER A N 1
ATOM 692 C CA . SER A 1 90 ? 0.964 15.815 -5.768 1.00 91.06 90 SER A CA 1
ATOM 693 C C . SER A 1 90 ? -0.477 15.312 -5.780 1.00 91.06 90 SER A C 1
ATOM 695 O O . SER A 1 90 ? -0.956 14.953 -6.849 1.00 91.06 90 SER A O 1
ATOM 697 N N . ALA A 1 91 ? -1.136 15.247 -4.616 1.00 94.31 91 ALA A N 1
ATOM 698 C CA . ALA A 1 91 ? -2.451 14.631 -4.433 1.00 94.31 91 ALA A CA 1
ATOM 699 C C . ALA A 1 91 ? -2.577 13.275 -5.159 1.00 94.31 91 ALA A C 1
ATOM 701 O O . ALA A 1 91 ? -3.548 13.020 -5.868 1.00 94.31 91 ALA A O 1
ATOM 702 N N . ALA A 1 92 ? -1.548 12.432 -5.030 1.00 94.69 92 ALA A N 1
ATOM 703 C CA . ALA A 1 92 ? -1.454 11.163 -5.742 1.00 94.69 92 ALA A CA 1
ATOM 704 C C . ALA A 1 92 ? -0.682 10.124 -4.927 1.00 94.69 92 ALA A C 1
ATOM 706 O O . ALA A 1 92 ? 0.174 10.473 -4.107 1.00 94.69 92 ALA A O 1
ATOM 707 N N . PHE A 1 93 ? -0.932 8.847 -5.212 1.00 96.12 93 PHE A N 1
ATOM 708 C CA . PHE A 1 93 ? -0.097 7.762 -4.715 1.00 96.12 93 PHE A CA 1
ATOM 709 C C . PHE A 1 93 ? 1.271 7.773 -5.392 1.00 96.12 93 PHE A C 1
ATOM 711 O O . PHE A 1 93 ? 1.410 8.079 -6.580 1.00 96.12 93 PHE A O 1
ATOM 718 N N . GLY A 1 94 ? 2.295 7.431 -4.622 1.00 94.56 94 GLY A N 1
ATOM 719 C CA . GLY A 1 94 ? 3.657 7.302 -5.104 1.00 94.56 94 GLY A CA 1
ATOM 720 C C . GLY A 1 94 ? 4.353 6.079 -4.538 1.00 94.56 94 GLY A C 1
ATOM 721 O O . GLY A 1 94 ? 3.852 5.421 -3.630 1.00 94.56 94 GLY A O 1
ATOM 722 N N . VAL A 1 95 ? 5.540 5.809 -5.071 1.00 93.25 95 VAL A N 1
ATOM 723 C CA . VAL A 1 95 ? 6.471 4.809 -4.556 1.00 93.25 95 VAL A CA 1
ATOM 724 C C . VAL A 1 95 ? 7.793 5.464 -4.192 1.00 93.25 95 VAL A C 1
ATOM 726 O O . VAL A 1 95 ? 8.286 6.329 -4.924 1.00 93.25 95 VAL A O 1
ATOM 729 N N . TYR A 1 96 ? 8.386 5.055 -3.075 1.00 91.44 96 TYR A N 1
ATOM 730 C CA . TYR A 1 96 ? 9.732 5.480 -2.694 1.00 91.44 96 TYR A CA 1
ATOM 731 C C . TYR A 1 96 ? 10.551 4.318 -2.147 1.00 91.44 96 TYR A C 1
ATOM 733 O O . TYR A 1 96 ? 10.015 3.390 -1.547 1.00 91.44 96 TYR A O 1
ATOM 741 N N . GLY A 1 97 ? 11.852 4.345 -2.419 1.00 87.00 97 GLY A N 1
ATOM 742 C CA . GLY A 1 97 ? 12.791 3.312 -1.992 1.00 87.00 97 GLY A CA 1
ATOM 743 C C . GLY A 1 97 ? 13.930 3.890 -1.162 1.00 87.00 97 GLY A C 1
ATOM 744 O O . GLY A 1 97 ? 13.936 5.073 -0.820 1.00 87.00 97 GLY A O 1
ATOM 745 N N . LYS A 1 98 ? 14.934 3.050 -0.897 1.00 83.25 98 LYS A N 1
ATOM 746 C CA . LYS A 1 98 ? 16.160 3.406 -0.157 1.00 83.25 98 LYS A CA 1
ATOM 747 C C . LYS A 1 98 ? 16.947 4.557 -0.789 1.00 83.25 98 LYS A C 1
ATOM 749 O O . LYS A 1 98 ? 17.684 5.258 -0.108 1.00 83.25 98 LYS A O 1
ATOM 754 N N . ASP A 1 99 ? 16.774 4.770 -2.091 1.00 85.56 99 ASP A N 1
ATOM 755 C CA . ASP A 1 99 ? 17.386 5.873 -2.829 1.00 85.56 99 ASP A CA 1
ATOM 756 C C . ASP A 1 99 ? 16.750 7.246 -2.538 1.00 85.56 99 ASP A C 1
ATOM 758 O O . ASP A 1 99 ? 17.173 8.239 -3.130 1.00 85.56 99 ASP A O 1
ATOM 762 N N . ASN A 1 100 ? 15.737 7.315 -1.660 1.00 84.06 100 ASN A N 1
ATOM 763 C CA . ASN A 1 100 ? 14.923 8.503 -1.374 1.00 84.06 100 ASN A CA 1
ATOM 764 C C . ASN A 1 100 ? 14.305 9.137 -2.631 1.00 84.06 100 ASN A C 1
ATOM 766 O O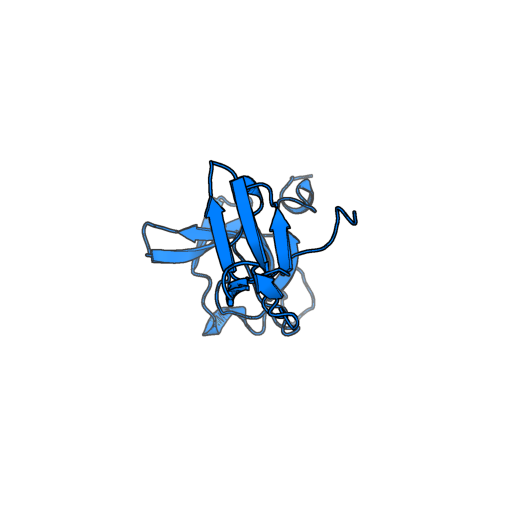 . ASN A 1 100 ? 13.921 10.309 -2.632 1.00 84.06 100 ASN A O 1
ATOM 770 N N . LYS A 1 101 ? 14.201 8.375 -3.726 1.00 86.44 101 LYS A N 1
ATOM 771 C CA . LYS A 1 101 ? 13.548 8.847 -4.942 1.00 86.44 101 LYS A CA 1
ATOM 772 C C . LYS A 1 101 ? 12.072 8.521 -4.875 1.00 86.44 101 LYS A C 1
ATOM 774 O O . LYS A 1 101 ? 11.681 7.390 -4.588 1.00 86.44 101 LYS A O 1
ATOM 779 N N . HIS A 1 102 ? 11.276 9.531 -5.191 1.00 89.44 102 HIS A N 1
ATOM 780 C CA . HIS A 1 102 ? 9.827 9.464 -5.195 1.00 89.44 102 HIS A CA 1
ATOM 781 C C . HIS A 1 102 ? 9.322 9.451 -6.633 1.00 89.44 102 HIS A C 1
ATOM 783 O O . HIS A 1 102 ? 9.638 10.352 -7.412 1.00 89.44 102 HIS A O 1
ATOM 789 N N . TYR A 1 103 ? 8.505 8.460 -6.958 1.00 89.38 103 TYR A N 1
ATOM 790 C CA . TYR A 1 103 ? 7.853 8.333 -8.256 1.00 89.38 103 TYR A CA 1
ATOM 791 C C . TYR A 1 103 ? 6.346 8.294 -8.058 1.00 89.38 103 TYR A C 1
ATOM 793 O O . TYR A 1 103 ? 5.874 7.769 -7.054 1.00 89.38 103 TYR A O 1
ATOM 801 N N . VAL A 1 104 ? 5.588 8.862 -8.992 1.00 91.25 104 VAL A N 1
ATOM 802 C CA . VAL A 1 104 ? 4.127 8.715 -8.995 1.00 91.25 104 VAL A CA 1
ATOM 803 C C . VAL A 1 104 ? 3.796 7.269 -9.347 1.00 91.25 104 VAL A C 1
ATOM 805 O O . VAL A 1 104 ? 4.401 6.708 -10.259 1.00 91.25 104 VAL A O 1
ATOM 808 N N . LEU A 1 105 ? 2.850 6.669 -8.631 1.00 91.06 105 LEU A N 1
ATOM 809 C CA . LEU A 1 105 ? 2.323 5.353 -8.963 1.00 91.06 105 LEU A CA 1
ATOM 810 C C . LEU A 1 105 ? 1.329 5.508 -10.122 1.00 91.06 105 LEU A C 1
ATOM 812 O O . LEU A 1 105 ? 0.139 5.728 -9.924 1.00 91.06 105 LEU A O 1
ATOM 816 N N . ASP A 1 106 ? 1.852 5.450 -11.343 1.00 86.38 106 ASP A N 1
ATOM 817 C CA . ASP A 1 106 ? 1.087 5.599 -12.582 1.00 86.38 106 ASP A CA 1
ATOM 818 C C . ASP A 1 106 ? 0.650 4.235 -13.150 1.00 86.38 106 ASP A C 1
ATOM 820 O O . ASP A 1 106 ? 1.477 3.388 -13.502 1.00 86.38 106 ASP A O 1
ATOM 824 N N . GLY A 1 107 ? -0.661 4.030 -13.290 1.00 78.38 107 GLY A N 1
ATOM 825 C CA . GLY A 1 107 ? -1.225 2.792 -13.827 1.00 78.38 107 GLY A CA 1
ATOM 826 C C . GLY A 1 107 ? -0.735 2.437 -15.237 1.00 78.38 107 GLY A C 1
ATOM 827 O O . GLY A 1 107 ? -0.522 1.258 -15.515 1.00 78.38 107 GLY A O 1
ATOM 828 N N . ALA A 1 108 ? -0.480 3.422 -16.103 1.00 74.12 108 ALA A N 1
ATOM 829 C CA . ALA A 1 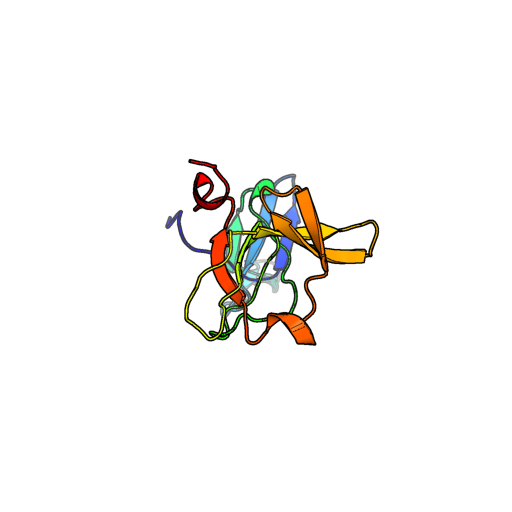108 ? -0.021 3.183 -17.474 1.00 74.12 108 ALA A CA 1
ATOM 830 C C . ALA A 1 108 ? 1.427 2.671 -17.534 1.00 74.12 108 ALA A C 1
ATOM 832 O O . ALA A 1 108 ? 1.794 1.937 -18.451 1.00 74.12 108 ALA A O 1
ATOM 833 N N . ILE A 1 109 ? 2.249 3.048 -16.553 1.00 71.44 109 ILE A N 1
ATOM 834 C CA . ILE A 1 109 ? 3.674 2.695 -16.498 1.00 71.44 109 ILE A CA 1
ATOM 835 C C . ILE A 1 109 ? 3.879 1.399 -15.707 1.00 71.44 109 ILE A C 1
ATOM 837 O O . ILE A 1 109 ? 4.714 0.561 -16.068 1.00 71.44 109 ILE A O 1
ATOM 841 N N . TYR A 1 110 ? 3.123 1.229 -14.621 1.00 71.12 110 TYR A N 1
ATOM 842 C CA . TYR A 1 110 ? 3.436 0.233 -13.607 1.0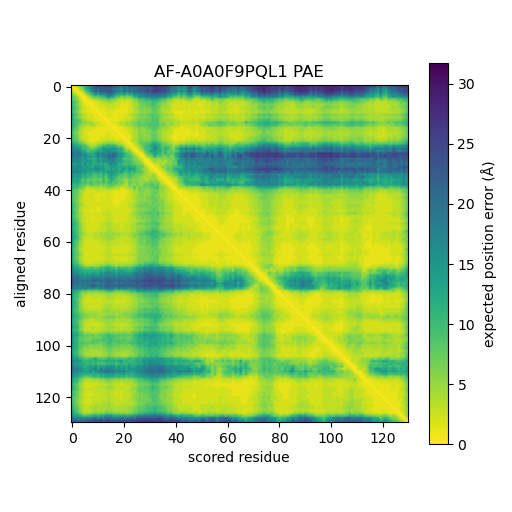0 71.12 110 TYR A CA 1
ATOM 843 C C . TYR A 1 110 ? 2.565 -1.026 -13.649 1.00 71.12 110 TYR A C 1
ATOM 845 O O . TYR A 1 110 ? 3.097 -2.077 -13.304 1.00 71.12 110 TYR A O 1
ATOM 853 N N . GLN A 1 111 ? 1.308 -0.996 -14.122 1.00 70.31 111 GLN A N 1
ATOM 854 C CA . GLN A 1 111 ? 0.390 -2.155 -14.023 1.00 70.31 111 GLN A CA 1
ATOM 855 C C . GLN A 1 111 ? 0.977 -3.475 -14.550 1.00 70.31 111 GLN A C 1
ATOM 857 O O . GLN A 1 111 ? 0.737 -4.528 -13.974 1.00 70.31 111 GLN A O 1
ATOM 862 N N . GLN A 1 112 ? 1.775 -3.432 -15.619 1.00 73.50 112 GLN A N 1
ATOM 863 C CA . GLN A 1 112 ? 2.352 -4.638 -16.232 1.00 73.50 112 GLN A CA 1
ATOM 864 C C . GLN A 1 112 ? 3.712 -5.046 -15.648 1.00 73.50 112 GLN A C 1
ATOM 866 O O . GLN A 1 112 ? 4.194 -6.147 -15.903 1.00 73.50 112 GLN A O 1
ATOM 871 N N . ASN A 1 113 ? 4.343 -4.169 -14.865 1.00 84.12 113 ASN A N 1
ATOM 872 C CA . ASN A 1 113 ? 5.745 -4.304 -14.475 1.00 84.12 113 ASN A CA 1
ATOM 873 C C . ASN A 1 113 ? 5.969 -4.219 -12.964 1.00 84.12 113 ASN A C 1
ATOM 875 O O . ASN A 1 113 ? 7.122 -4.233 -12.551 1.00 84.12 113 ASN A O 1
ATOM 879 N N . ILE A 1 114 ? 4.932 -4.131 -12.128 1.00 89.38 114 ILE A N 1
ATOM 880 C CA . ILE A 1 114 ? 5.086 -4.185 -10.666 1.00 89.38 114 ILE A CA 1
ATOM 881 C C . ILE A 1 114 ? 4.410 -5.404 -10.078 1.00 89.38 114 ILE A C 1
ATOM 883 O O . ILE A 1 114 ? 3.420 -5.910 -10.605 1.00 89.38 114 ILE A O 1
ATOM 887 N N . LYS A 1 115 ? 4.972 -5.867 -8.969 1.00 92.44 115 LYS A N 1
ATOM 888 C CA . LYS A 1 115 ? 4.423 -6.940 -8.156 1.00 92.44 115 LYS A CA 1
ATOM 889 C C . LYS A 1 115 ? 4.431 -6.501 -6.699 1.00 92.44 115 LYS A C 1
ATOM 891 O O . LYS A 1 115 ? 5.462 -6.009 -6.235 1.00 92.44 115 LYS A O 1
ATOM 896 N N . VAL A 1 116 ? 3.332 -6.729 -5.990 1.00 94.19 116 VAL A N 1
ATOM 897 C CA . VAL A 1 116 ? 3.310 -6.623 -4.527 1.00 94.19 116 VAL A CA 1
ATOM 898 C C . VAL A 1 116 ? 4.132 -7.776 -3.939 1.00 94.19 116 VAL A C 1
ATOM 900 O O . VAL A 1 116 ? 3.966 -8.939 -4.320 1.00 94.19 116 VAL A O 1
ATOM 903 N N . VAL A 1 117 ? 5.074 -7.453 -3.055 1.00 93.69 117 VAL A N 1
ATOM 904 C CA . VAL A 1 117 ? 5.984 -8.422 -2.416 1.00 93.69 117 VAL A CA 1
ATOM 905 C C . VAL A 1 117 ? 5.813 -8.508 -0.897 1.00 93.69 117 VAL A C 1
ATOM 907 O O . VAL A 1 117 ? 6.374 -9.411 -0.287 1.00 93.69 117 VAL A O 1
ATOM 910 N N . GLY A 1 118 ? 5.030 -7.608 -0.305 1.00 93.94 118 GLY A N 1
ATOM 911 C CA . GLY A 1 118 ? 4.709 -7.557 1.121 1.00 93.94 118 GLY A CA 1
ATOM 912 C C . GLY A 1 118 ? 4.131 -6.191 1.484 1.00 93.94 118 GLY A C 1
ATOM 913 O O . GLY A 1 118 ? 3.833 -5.399 0.591 1.00 93.94 118 GLY A O 1
ATOM 914 N N . ASN A 1 119 ? 4.026 -5.885 2.774 1.00 94.69 119 ASN A N 1
ATOM 915 C CA . ASN A 1 119 ? 3.665 -4.554 3.274 1.00 94.69 119 ASN A CA 1
ATOM 916 C C . ASN A 1 119 ? 4.533 -4.170 4.481 1.00 94.69 119 ASN A C 1
ATOM 918 O O . ASN A 1 119 ? 5.204 -5.009 5.078 1.00 94.69 119 ASN A O 1
ATOM 922 N N . VAL A 1 120 ? 4.524 -2.893 4.860 1.00 94.88 120 VAL A N 1
ATOM 923 C CA . VAL A 1 120 ? 5.383 -2.376 5.942 1.00 94.88 120 VAL A CA 1
ATOM 924 C C . VAL A 1 120 ? 5.061 -2.902 7.343 1.00 94.88 120 VAL A C 1
ATOM 926 O O . VAL A 1 120 ? 5.875 -2.727 8.246 1.00 94.88 120 VAL A O 1
ATOM 929 N N . HIS A 1 121 ? 3.891 -3.509 7.549 1.00 92.69 121 HIS A N 1
ATOM 930 C CA . HIS A 1 121 ? 3.460 -3.998 8.860 1.00 92.69 121 HIS A CA 1
ATOM 931 C C . HIS A 1 121 ? 3.818 -5.468 9.073 1.00 92.69 121 HIS A C 1
ATOM 933 O O . HIS A 1 121 ? 4.216 -5.848 10.172 1.00 92.69 121 HIS A O 1
ATOM 939 N N . GLN A 1 122 ? 3.692 -6.285 8.027 1.00 92.81 122 GLN A N 1
ATOM 940 C CA . GLN A 1 122 ? 3.985 -7.717 8.063 1.00 92.81 122 GLN A CA 1
ATOM 941 C C . GLN A 1 122 ? 5.400 -8.044 7.578 1.00 92.81 122 GLN A C 1
ATOM 943 O O . GLN A 1 122 ? 5.945 -9.068 7.981 1.00 92.81 122 GLN A O 1
ATOM 948 N N . ASN A 1 123 ? 5.988 -7.185 6.739 1.00 93.69 123 ASN A N 1
ATOM 949 C CA . ASN A 1 123 ? 7.299 -7.388 6.123 1.00 93.69 123 ASN A CA 1
ATOM 950 C C . ASN A 1 123 ? 8.213 -6.150 6.232 1.00 93.69 123 ASN A C 1
ATOM 952 O O . ASN A 1 123 ? 8.683 -5.634 5.206 1.00 93.69 123 ASN A O 1
ATOM 956 N N . PRO A 1 124 ? 8.467 -5.627 7.449 1.00 91.38 124 PRO A N 1
ATOM 957 C CA . PRO A 1 124 ? 9.351 -4.473 7.633 1.00 91.38 124 PRO A CA 1
ATOM 958 C C . PRO A 1 124 ? 10.760 -4.705 7.058 1.00 91.38 124 PRO A C 1
ATOM 960 O O . PRO A 1 124 ? 11.367 -3.779 6.513 1.00 91.38 124 PRO A O 1
ATOM 963 N N . GLU A 1 125 ? 11.243 -5.951 7.074 1.00 92.56 125 GLU A N 1
ATOM 964 C CA . GLU A 1 125 ? 12.565 -6.358 6.596 1.00 92.56 125 GLU A CA 1
ATOM 965 C C . GLU A 1 125 ? 12.798 -6.091 5.101 1.00 92.56 125 GLU A C 1
ATOM 967 O O . GLU A 1 125 ? 13.943 -5.950 4.673 1.00 92.56 125 GLU A O 1
ATOM 972 N N . LEU A 1 126 ? 11.739 -5.978 4.288 1.00 90.25 126 LEU A N 1
ATOM 973 C CA . LEU A 1 126 ? 11.866 -5.727 2.845 1.00 90.25 126 LEU A CA 1
ATOM 974 C C . LEU A 1 126 ? 12.453 -4.346 2.531 1.00 90.25 126 LEU A C 1
ATOM 976 O O . LEU A 1 126 ? 13.020 -4.136 1.457 1.00 90.25 126 LEU A O 1
ATOM 980 N N . LEU A 1 127 ? 12.311 -3.395 3.455 1.00 86.44 127 LEU A N 1
ATOM 981 C CA . LEU A 1 127 ? 12.833 -2.037 3.312 1.00 86.44 127 LEU A CA 1
ATOM 982 C C . LEU A 1 127 ? 14.138 -1.827 4.086 1.00 86.44 127 LEU A C 1
ATOM 984 O O . LEU A 1 127 ? 14.815 -0.818 3.875 1.00 86.44 127 LEU A O 1
ATOM 988 N N . GLU A 1 128 ? 14.534 -2.783 4.924 1.00 81.69 128 GLU A N 1
ATOM 989 C CA . GLU A 1 128 ? 15.806 -2.761 5.636 1.00 81.69 128 GLU A CA 1
ATOM 990 C C . GLU A 1 128 ? 16.946 -3.126 4.663 1.00 81.69 128 GLU A C 1
ATOM 992 O O . GLU A 1 128 ? 16.824 -3.964 3.764 1.00 81.69 128 GLU A O 1
ATOM 997 N N . GLY A 1 129 ? 18.047 -2.375 4.715 1.00 63.94 129 GLY A N 1
ATOM 998 C CA . GLY A 1 129 ? 19.252 -2.667 3.934 1.00 63.94 129 GLY A CA 1
ATOM 999 C C . GLY A 1 129 ? 19.990 -3.871 4.507 1.00 63.94 129 GLY A C 1
ATOM 1000 O O . GLY A 1 129 ? 19.983 -4.062 5.719 1.00 63.94 129 GLY A O 1
ATOM 1001 N N . LYS A 1 130 ? 20.656 -4.647 3.648 1.00 47.09 130 LYS A N 1
ATOM 1002 C CA . LYS A 1 130 ? 21.841 -5.384 4.099 1.00 47.09 130 LYS A CA 1
ATOM 1003 C C . LYS A 1 130 ? 22.989 -4.412 4.333 1.00 47.09 130 LYS A C 1
ATOM 1005 O O . LYS A 1 130 ? 23.083 -3.445 3.544 1.00 47.09 130 LYS A O 1
#

Mean predicted aligned error: 7.22 Å

Sequence (130 aa):
FCIDREAKGYLFVAEGKSYIVLDDCELMGVGLCGDVCITDFVEVRPETVGQSTGLKDKNGVEIYEGDVVCQVHPCGDHLEPRRVYWRAASAAFGVYGKDNKHYVLDGAIYQQNIKVVGNVHQNPELLEGK

Solvent-accessible surface area (backbone atoms only — not comparable to full-atom values): 7883 Å² total; per-residue (Å²): 132,84,88,83,69,91,83,58,60,49,81,44,75,56,98,94,43,35,28,37,36,39,74,81,55,82,55,76,41,74,41,99,85,70,46,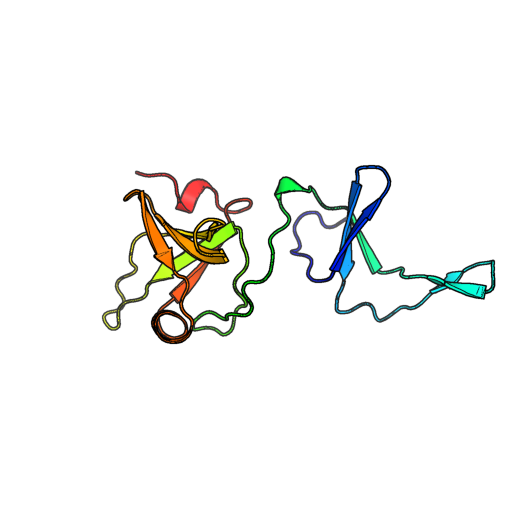82,34,89,67,48,61,43,84,47,62,71,90,75,67,52,56,74,68,87,42,42,27,55,85,66,50,74,42,36,36,43,26,25,33,24,44,49,44,97,89,68,51,70,45,78,50,21,41,29,37,80,36,76,94,72,74,38,51,23,35,36,38,93,82,74,50,78,42,75,64,45,64,92,76,36,28,83,31,27,39,77,78,48,27,60,86,87,36,53,68,66,74,54,78,134